Protein AF-A0A5B6WXY8-F1 (afdb_monomer)

Organism: NCBI:txid47621

Structure (mmCIF, N/CA/C/O backbone):
data_AF-A0A5B6WXY8-F1
#
_entry.id   AF-A0A5B6WXY8-F1
#
loop_
_atom_site.group_PDB
_atom_site.id
_atom_site.type_symbol
_atom_site.label_atom_id
_atom_site.label_alt_id
_atom_site.label_comp_id
_atom_site.label_asym_id
_atom_site.label_entity_id
_atom_site.label_seq_id
_atom_site.pdbx_PDB_ins_code
_atom_site.Cartn_x
_atom_site.Cartn_y
_atom_site.Cartn_z
_atom_site.occupancy
_atom_site.B_iso_or_equiv
_atom_site.auth_seq_id
_atom_site.auth_comp_id
_atom_site.auth_asym_id
_atom_site.auth_atom_id
_atom_site.pdbx_PDB_model_num
ATOM 1 N N . MET A 1 1 ? -25.569 -7.889 14.719 1.00 55.12 1 MET A N 1
ATOM 2 C CA . MET A 1 1 ? -25.103 -8.887 15.714 1.00 55.12 1 MET A CA 1
ATOM 3 C C . MET A 1 1 ? -26.130 -8.978 16.836 1.00 55.12 1 MET A C 1
ATOM 5 O O . MET A 1 1 ? -26.751 -7.948 17.096 1.00 55.12 1 MET A O 1
ATOM 9 N N . PRO A 1 2 ? -26.353 -10.156 17.455 1.00 56.44 2 PRO A N 1
ATOM 10 C CA . PRO A 1 2 ? -27.283 -10.280 18.579 1.00 56.44 2 PRO A CA 1
ATOM 11 C C . PRO A 1 2 ? -26.869 -9.318 19.701 1.00 56.44 2 PRO A C 1
ATOM 13 O O . PRO A 1 2 ? -25.704 -9.280 20.091 1.00 56.44 2 PRO A O 1
ATOM 16 N N . GLY A 1 3 ? -27.797 -8.479 20.158 1.00 58.03 3 GLY A N 1
ATOM 17 C CA . GLY A 1 3 ? -27.517 -7.447 21.151 1.00 58.03 3 GLY A CA 1
ATOM 18 C C . GLY A 1 3 ? -27.280 -8.035 22.541 1.00 58.03 3 GLY A C 1
ATOM 19 O O . GLY A 1 3 ? -28.030 -8.898 22.994 1.00 58.03 3 GLY A O 1
ATOM 20 N N . GLY A 1 4 ? -26.248 -7.541 23.229 1.00 62.78 4 GLY A N 1
ATOM 21 C CA . GLY A 1 4 ? -25.929 -7.917 24.614 1.00 62.78 4 GLY A CA 1
ATOM 22 C C . GLY A 1 4 ? -24.466 -8.277 24.869 1.00 62.78 4 GLY A C 1
ATOM 23 O O . GLY A 1 4 ? -24.029 -8.215 26.015 1.00 62.78 4 GLY A O 1
ATOM 24 N N . GLU A 1 5 ? -23.694 -8.591 23.830 1.00 67.56 5 GLU A N 1
ATOM 25 C CA . GLU A 1 5 ? -22.247 -8.776 23.957 1.00 67.56 5 GLU A CA 1
ATOM 26 C C . GLU A 1 5 ? -21.534 -7.431 23.758 1.00 67.56 5 GLU A C 1
ATOM 28 O O . GLU A 1 5 ? -21.742 -6.744 22.752 1.00 67.56 5 GLU A O 1
ATOM 33 N N . VAL A 1 6 ? -20.727 -7.027 24.745 1.00 67.81 6 VAL A N 1
ATOM 34 C CA . VAL A 1 6 ? -19.868 -5.840 24.646 1.00 67.81 6 VAL A CA 1
ATOM 35 C C . VAL A 1 6 ? -18.699 -6.208 23.745 1.00 67.81 6 VAL A C 1
ATOM 37 O O . VAL A 1 6 ? -17.692 -6.746 24.197 1.00 67.81 6 VAL A O 1
ATOM 40 N N . ILE A 1 7 ? -18.866 -5.960 22.452 1.00 74.12 7 ILE A N 1
ATOM 41 C CA . ILE A 1 7 ? -17.791 -6.093 21.476 1.00 74.12 7 ILE A CA 1
ATOM 42 C C . ILE A 1 7 ? -17.025 -4.774 21.381 1.00 74.12 7 ILE A C 1
ATOM 44 O O . ILE A 1 7 ? -17.627 -3.700 21.359 1.00 74.12 7 ILE A O 1
ATOM 48 N N . ASP A 1 8 ? -15.699 -4.868 21.331 1.00 83.00 8 ASP A N 1
ATOM 49 C CA . ASP A 1 8 ? -14.817 -3.741 21.033 1.00 83.00 8 ASP A CA 1
ATOM 50 C C . ASP A 1 8 ? -14.678 -3.632 19.505 1.00 83.00 8 ASP A C 1
ATOM 52 O O . ASP A 1 8 ? -14.050 -4.501 18.886 1.00 83.00 8 ASP A O 1
ATOM 56 N N . PRO A 1 9 ? -15.341 -2.661 18.850 1.00 82.69 9 PRO A N 1
ATOM 57 C CA . PRO A 1 9 ? -15.289 -2.555 17.405 1.00 82.69 9 PRO A CA 1
ATOM 58 C C . PRO A 1 9 ? -13.907 -2.058 16.944 1.00 82.69 9 PRO A C 1
ATOM 60 O O . PRO A 1 9 ? -13.227 -1.320 17.659 1.00 82.69 9 PRO A O 1
ATOM 63 N N . PRO A 1 10 ? -13.489 -2.385 15.708 1.00 83.25 10 PRO A N 1
ATOM 64 C CA . PRO A 1 10 ? -12.325 -1.756 15.092 1.00 83.25 10 PRO A CA 1
ATOM 65 C C . PRO A 1 10 ? -12.441 -0.227 15.129 1.00 83.25 10 PRO A C 1
ATOM 67 O O . PRO A 1 10 ? -13.535 0.302 14.961 1.00 83.25 10 PRO A O 1
ATOM 70 N N . HIS A 1 11 ? -11.320 0.496 15.227 1.00 81.25 11 HIS A N 1
ATOM 71 C CA . HIS A 1 11 ? -11.300 1.970 15.311 1.00 81.25 11 HIS A CA 1
ATOM 72 C C . HIS A 1 11 ? -12.076 2.710 14.207 1.00 81.25 11 HIS A C 1
ATOM 74 O O . HIS A 1 11 ? -12.457 3.867 14.385 1.00 81.25 11 HIS A O 1
ATOM 80 N N . SER A 1 12 ? -12.279 2.067 13.058 1.00 83.25 12 SER A N 1
ATOM 81 C CA . SER A 1 12 ? -13.044 2.598 11.929 1.00 83.25 12 SER A CA 1
ATOM 82 C C . SER A 1 12 ? -14.557 2.623 12.169 1.00 83.25 12 SER A C 1
ATOM 84 O O . SER A 1 12 ? -15.261 3.281 11.412 1.00 83.25 12 SER A O 1
ATOM 86 N N . LEU A 1 13 ? -15.050 1.913 13.187 1.00 87.62 13 LEU A N 1
ATOM 87 C CA . LEU A 1 13 ? -16.461 1.731 13.507 1.00 87.62 13 LEU A CA 1
ATOM 88 C C . LEU A 1 13 ? -16.775 2.300 14.897 1.00 87.62 13 LEU A C 1
ATOM 90 O O . LEU A 1 13 ? -16.047 2.076 15.862 1.00 87.62 13 LEU A O 1
ATOM 94 N N . LYS A 1 14 ? -17.891 3.016 15.008 1.00 86.19 14 LYS A N 1
ATOM 95 C CA . LYS A 1 14 ? -18.426 3.546 16.264 1.00 86.19 14 LYS A CA 1
ATOM 96 C C . LYS A 1 14 ? -19.802 2.957 16.514 1.00 86.19 14 LYS A C 1
ATOM 98 O O . LYS A 1 14 ? -20.575 2.784 15.576 1.00 86.19 14 LYS A O 1
ATOM 103 N N . ALA A 1 15 ? -20.096 2.649 17.774 1.00 86.25 15 ALA A N 1
ATOM 104 C CA . ALA A 1 15 ? -21.443 2.252 18.162 1.00 86.25 15 ALA A CA 1
ATOM 105 C C . ALA A 1 15 ? -22.416 3.390 17.830 1.00 86.25 15 ALA A C 1
ATOM 107 O O . ALA A 1 15 ? -22.123 4.554 18.109 1.00 86.25 15 ALA A O 1
ATOM 108 N N . THR A 1 16 ? -23.545 3.041 17.226 1.00 81.06 16 THR A N 1
ATOM 109 C CA . THR A 1 16 ? -24.631 3.971 16.927 1.00 81.06 16 THR A CA 1
ATOM 110 C C . THR A 1 16 ? -25.938 3.395 17.451 1.00 81.06 16 THR A C 1
ATOM 112 O O . THR A 1 16 ? -26.126 2.178 17.476 1.00 81.06 16 THR A O 1
ATOM 115 N N . GLU A 1 17 ? -26.825 4.268 17.915 1.00 70.31 17 GLU A N 1
ATOM 116 C CA . GLU A 1 17 ? -28.171 3.895 18.365 1.00 70.31 17 GLU A CA 1
ATOM 117 C C . GLU A 1 17 ? -29.159 3.852 17.185 1.00 70.31 17 GLU A C 1
ATOM 119 O O . GLU A 1 17 ? -30.220 3.236 17.280 1.00 70.31 17 GLU A O 1
ATOM 124 N N . GLU A 1 18 ? -28.791 4.454 16.049 1.00 64.88 18 GLU A N 1
ATOM 125 C CA . GLU A 1 18 ? -29.638 4.596 14.869 1.00 64.88 18 GLU A CA 1
ATOM 126 C C . GLU A 1 18 ? -29.236 3.579 13.793 1.00 64.88 18 GLU A C 1
ATOM 128 O O . GLU A 1 18 ? -28.205 3.693 13.133 1.00 64.88 18 GLU A O 1
ATOM 133 N N . CYS A 1 19 ? -30.071 2.559 13.606 1.00 61.72 19 CYS A N 1
ATOM 134 C CA . CYS A 1 19 ? -29.996 1.659 12.461 1.00 61.72 19 CYS A CA 1
ATOM 135 C C . CYS A 1 19 ? -31.011 2.119 11.404 1.00 61.72 19 CYS A C 1
ATOM 137 O O . CYS A 1 19 ? -32.190 1.768 11.478 1.00 61.72 19 CYS A O 1
ATOM 139 N N . HIS A 1 20 ? -30.571 2.876 10.398 1.00 59.22 20 HIS A N 1
ATOM 140 C CA . HIS A 1 20 ? -31.362 3.068 9.181 1.00 59.22 20 HIS A CA 1
ATOM 141 C C . HIS A 1 20 ? -31.215 1.819 8.306 1.00 59.22 20 HIS A C 1
ATOM 143 O O . HIS A 1 20 ? -30.248 1.663 7.566 1.00 59.22 20 HIS A O 1
ATOM 149 N N . PHE A 1 21 ? -32.157 0.885 8.431 1.00 57.59 21 PHE A N 1
ATOM 150 C CA . PHE A 1 21 ? -32.268 -0.216 7.481 1.00 57.59 21 PHE A CA 1
ATOM 151 C C . PHE A 1 21 ? -32.795 0.343 6.159 1.00 57.59 21 PHE A C 1
ATOM 153 O O . PHE A 1 21 ? -33.983 0.650 6.042 1.00 57.59 21 PHE A O 1
ATOM 160 N N . ASP A 1 22 ? -31.927 0.463 5.156 1.00 52.03 22 ASP A N 1
ATOM 161 C CA . ASP A 1 22 ? -32.398 0.609 3.785 1.00 52.03 22 ASP A CA 1
ATOM 162 C C . ASP A 1 22 ? -33.181 -0.660 3.431 1.00 52.03 22 ASP A C 1
ATOM 164 O O . ASP A 1 22 ? -32.652 -1.774 3.456 1.00 52.03 22 ASP A O 1
ATOM 168 N N . GLN A 1 23 ? -34.464 -0.484 3.118 1.00 51.66 23 GLN A N 1
ATOM 169 C CA . GLN A 1 23 ? -35.478 -1.521 2.864 1.00 51.66 23 GLN A CA 1
ATOM 170 C C . GLN A 1 23 ? -35.179 -2.431 1.649 1.00 51.66 23 GLN A C 1
ATOM 172 O O . GLN A 1 23 ? -36.074 -3.078 1.125 1.00 51.66 23 GLN A O 1
ATOM 177 N N . THR A 1 24 ? -33.937 -2.478 1.157 1.00 47.66 24 THR A N 1
ATOM 178 C CA . THR A 1 24 ? -33.524 -3.271 -0.016 1.00 47.66 24 THR A CA 1
ATOM 179 C C . THR A 1 24 ? -32.895 -4.618 0.363 1.00 47.66 24 THR A C 1
ATOM 181 O O . THR A 1 24 ? -32.725 -5.483 -0.494 1.00 47.66 24 THR A O 1
ATOM 184 N N . LEU A 1 25 ? -32.567 -4.837 1.639 1.00 51.72 25 LEU A N 1
ATOM 185 C CA . LEU A 1 25 ? -32.115 -6.137 2.135 1.00 51.72 25 LEU A CA 1
ATOM 186 C C . LEU A 1 25 ? -33.272 -6.815 2.873 1.00 51.72 25 LEU A C 1
ATOM 188 O O . LEU A 1 25 ? -33.420 -6.670 4.083 1.00 51.72 25 LEU A O 1
ATOM 192 N N . GLU A 1 26 ? -34.108 -7.530 2.123 1.00 48.81 26 GLU A N 1
ATOM 193 C CA . GLU A 1 26 ? -35.135 -8.435 2.653 1.00 48.81 26 GLU A CA 1
ATOM 194 C C . GLU A 1 26 ? -34.438 -9.546 3.465 1.00 48.81 26 GLU A C 1
ATOM 196 O O . GLU A 1 26 ? -33.983 -10.553 2.919 1.00 48.81 26 GLU A O 1
ATOM 201 N N . ILE A 1 27 ? -34.277 -9.337 4.773 1.00 58.41 27 ILE A N 1
ATOM 202 C CA . ILE A 1 27 ? -33.815 -10.376 5.695 1.00 58.41 27 ILE A CA 1
ATOM 203 C C . ILE A 1 27 ? -35.053 -11.160 6.135 1.00 58.41 27 ILE A C 1
ATOM 205 O O . ILE A 1 27 ? -35.878 -10.655 6.894 1.00 58.41 27 ILE A O 1
ATOM 209 N N . ASP A 1 28 ? -35.186 -12.391 5.642 1.00 49.88 28 ASP A N 1
ATOM 210 C CA . ASP A 1 28 ? -36.233 -13.325 6.060 1.00 49.88 28 ASP A CA 1
ATOM 211 C C . ASP A 1 28 ? -35.970 -13.795 7.501 1.00 49.88 28 ASP A C 1
ATOM 213 O O . ASP A 1 28 ? -35.042 -14.560 7.774 1.00 49.88 28 ASP A O 1
ATOM 217 N N . GLY A 1 29 ? -36.758 -13.271 8.440 1.00 54.69 29 GLY A N 1
ATOM 218 C CA . GLY A 1 29 ? -36.679 -13.585 9.866 1.00 54.69 29 GLY A CA 1
ATOM 219 C C . GLY A 1 29 ? -36.880 -12.346 10.735 1.00 54.69 29 GLY A C 1
ATOM 220 O O . GLY A 1 29 ? -36.191 -11.343 10.567 1.00 54.69 29 GLY A O 1
ATOM 221 N N . GLY A 1 30 ? -37.837 -12.411 11.669 1.00 52.94 30 GLY A N 1
ATOM 222 C CA . GLY A 1 30 ? -38.201 -11.295 12.549 1.00 52.94 30 GLY A CA 1
ATOM 223 C C . GLY A 1 30 ? -36.985 -10.635 13.208 1.00 52.94 30 GLY A C 1
ATOM 224 O O . GLY A 1 30 ? -36.118 -11.320 13.754 1.00 52.94 30 GLY A O 1
ATOM 225 N N . ILE A 1 31 ? -36.930 -9.302 13.132 1.00 57.28 31 ILE A N 1
ATOM 226 C CA . ILE A 1 31 ? -35.830 -8.496 13.668 1.00 57.28 31 ILE A CA 1
ATOM 227 C C . ILE A 1 31 ? -35.706 -8.780 15.176 1.00 57.28 31 ILE A C 1
ATOM 229 O O . ILE A 1 31 ? -36.686 -8.601 15.899 1.00 57.28 31 ILE A O 1
ATOM 233 N N . PRO A 1 32 ? -34.543 -9.234 15.673 1.00 59.41 32 PRO A N 1
ATOM 234 C CA . PRO A 1 32 ? -34.358 -9.489 17.097 1.00 59.41 32 PRO A CA 1
A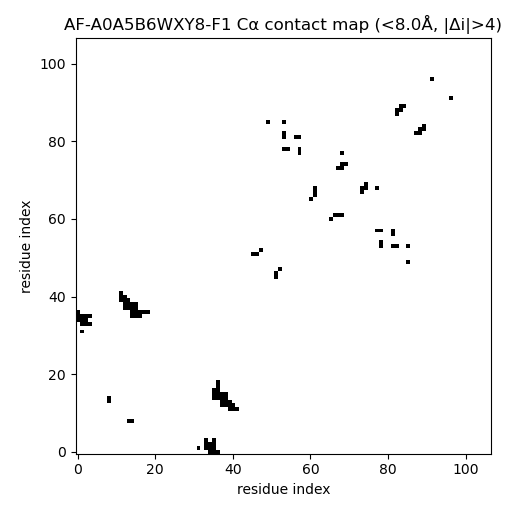TOM 235 C C . PRO A 1 32 ? -34.464 -8.186 17.904 1.00 59.41 32 PRO A C 1
ATOM 237 O O . PRO A 1 32 ? -33.900 -7.168 17.508 1.00 59.41 32 PRO A O 1
ATOM 240 N N . ASP A 1 33 ? -35.121 -8.242 19.070 1.00 59.25 33 ASP A N 1
ATOM 241 C CA . ASP A 1 33 ? -35.461 -7.091 19.936 1.00 59.25 33 ASP A CA 1
ATOM 242 C C . ASP A 1 33 ? -34.264 -6.221 20.377 1.00 59.25 33 ASP A C 1
ATOM 244 O O . ASP A 1 33 ? -34.444 -5.119 20.896 1.00 59.25 33 ASP A O 1
ATOM 248 N N . LYS A 1 34 ? -33.028 -6.710 20.204 1.00 62.47 34 LYS A N 1
ATOM 249 C CA . LYS A 1 34 ? -31.788 -5.965 20.451 1.00 62.47 34 LYS A CA 1
ATOM 250 C C . LYS A 1 34 ? -30.759 -6.288 19.372 1.00 62.47 34 LYS A C 1
ATOM 252 O O . LYS A 1 34 ? -30.272 -7.416 19.289 1.00 62.47 34 LYS A O 1
ATOM 257 N N . VAL A 1 35 ? -30.386 -5.283 18.589 1.00 69.88 35 VAL A N 1
ATOM 258 C CA . VAL A 1 35 ? -29.284 -5.326 17.620 1.00 69.88 35 VAL A CA 1
ATOM 259 C C . VAL A 1 35 ? -28.259 -4.271 18.002 1.00 69.88 35 VAL A C 1
ATOM 261 O O . VAL A 1 35 ? -28.611 -3.118 18.222 1.00 69.88 35 VAL A O 1
ATOM 264 N N . ASN A 1 36 ? -26.988 -4.664 18.064 1.00 75.62 36 ASN A N 1
ATOM 265 C CA . ASN A 1 36 ? -25.903 -3.693 18.158 1.00 75.62 36 ASN A CA 1
ATOM 266 C C . ASN A 1 36 ? -25.640 -3.127 16.755 1.00 75.62 36 ASN A C 1
ATOM 268 O O . ASN A 1 36 ? -25.327 -3.897 15.837 1.00 75.62 36 ASN A O 1
ATOM 272 N N . CYS A 1 37 ? -25.764 -1.809 16.609 1.00 78.88 37 CYS A N 1
ATOM 273 C CA . CYS A 1 37 ? -25.523 -1.081 15.368 1.00 78.88 37 CYS A CA 1
ATOM 274 C C . CYS A 1 37 ? -24.179 -0.352 15.444 1.00 78.88 37 CYS A C 1
ATOM 276 O O . CYS A 1 37 ? -23.806 0.204 16.480 1.00 78.88 37 CYS A O 1
ATOM 278 N N . TYR A 1 38 ? -23.440 -0.372 14.336 1.00 83.81 38 TYR A N 1
ATOM 279 C CA . TYR A 1 38 ? -22.166 0.323 14.209 1.00 83.81 38 TYR A CA 1
ATOM 280 C C . TYR A 1 38 ? -22.148 1.080 12.895 1.00 83.81 38 TYR A C 1
ATOM 282 O O . TYR A 1 38 ? -22.520 0.534 11.858 1.00 83.81 38 TYR A O 1
ATOM 290 N N . GLU A 1 39 ? -21.673 2.312 12.946 1.00 85.31 39 GLU A N 1
ATOM 291 C CA . GLU A 1 39 ? -21.468 3.149 11.778 1.00 85.31 39 GLU A CA 1
ATOM 292 C C . GLU A 1 39 ? -19.985 3.478 11.653 1.00 85.31 39 GLU A C 1
ATOM 294 O O . GLU A 1 39 ? -19.270 3.657 12.643 1.00 85.31 39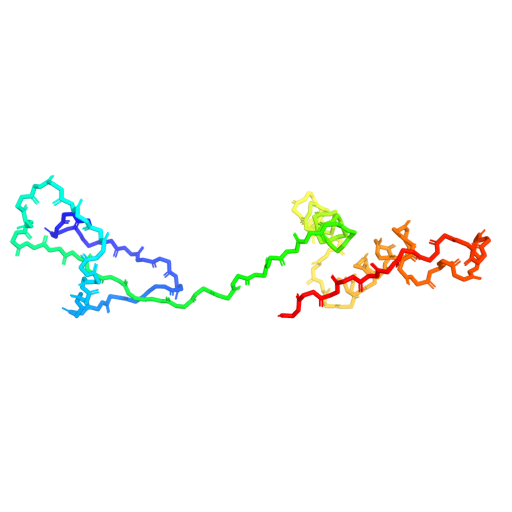 GLU A O 1
ATOM 299 N N . GLY A 1 40 ? -19.502 3.564 10.422 1.00 84.56 40 GLY A N 1
ATOM 300 C CA . GLY A 1 40 ? -18.154 4.019 10.159 1.00 84.56 40 GLY A CA 1
ATOM 301 C C . GLY A 1 40 ? -17.905 4.230 8.682 1.00 84.56 40 GLY A C 1
ATOM 302 O O . GLY A 1 40 ? -18.611 3.705 7.823 1.00 84.56 40 GLY A O 1
ATOM 303 N N . VAL A 1 41 ? -16.875 5.017 8.395 1.00 82.31 41 VAL A N 1
ATOM 304 C CA . VAL A 1 41 ? -16.457 5.317 7.029 1.00 82.31 41 VAL A CA 1
ATOM 305 C C . VAL A 1 41 ? -15.200 4.523 6.730 1.00 82.31 41 VAL A C 1
ATOM 307 O O . VAL A 1 41 ? -14.200 4.614 7.447 1.00 82.31 41 VAL A O 1
ATOM 310 N N . PHE A 1 42 ? -15.242 3.772 5.637 1.00 80.44 42 PHE A N 1
ATOM 311 C CA . PHE A 1 42 ? -14.082 3.074 5.112 1.00 80.44 42 PHE A CA 1
ATOM 312 C C . PHE A 1 42 ? -13.529 3.855 3.929 1.00 80.44 42 PHE A C 1
ATOM 314 O O . PHE A 1 42 ? -14.168 3.966 2.885 1.00 80.44 42 PHE A O 1
ATOM 321 N N . TYR A 1 43 ? -12.315 4.372 4.081 1.00 78.06 43 TYR A N 1
ATOM 322 C CA . TYR A 1 43 ? -11.565 4.949 2.972 1.00 78.06 43 TYR A CA 1
ATOM 323 C C . TYR A 1 43 ? -10.833 3.824 2.243 1.00 78.06 43 TYR A C 1
ATOM 325 O O . TYR A 1 43 ? -9.638 3.605 2.437 1.00 78.06 43 TYR A O 1
ATOM 333 N N . ASN A 1 44 ? -11.592 3.062 1.457 1.00 75.38 44 ASN A N 1
ATOM 334 C CA . ASN A 1 44 ? -11.045 1.996 0.633 1.00 75.38 44 ASN A CA 1
ATOM 335 C C . ASN A 1 44 ? -10.482 2.586 -0.659 1.00 75.38 44 ASN A C 1
ATOM 337 O O . ASN A 1 44 ? -11.136 3.384 -1.326 1.00 75.38 44 ASN A O 1
ATOM 341 N N . TYR A 1 45 ? -9.278 2.159 -1.019 1.00 75.88 45 TYR A N 1
ATOM 342 C CA . TYR A 1 45 ? -8.670 2.453 -2.308 1.00 75.88 45 TYR A CA 1
ATOM 343 C C . TYR A 1 45 ? -8.747 1.190 -3.164 1.00 75.88 45 TYR A C 1
ATOM 345 O O . TYR A 1 45 ? -8.231 0.143 -2.768 1.00 75.88 45 TYR A O 1
ATOM 353 N N . PHE A 1 46 ? -9.435 1.271 -4.302 1.00 80.88 46 PHE A N 1
ATOM 354 C CA . PHE A 1 46 ? -9.567 0.159 -5.235 1.00 80.88 46 PHE A CA 1
ATOM 355 C C . PHE A 1 46 ? -8.781 0.463 -6.507 1.00 80.88 46 PHE A C 1
ATOM 357 O O . PHE A 1 46 ? -9.093 1.413 -7.220 1.00 80.88 46 PHE A O 1
ATOM 364 N N . SER A 1 47 ? -7.791 -0.379 -6.798 1.00 81.56 47 SER A N 1
ATOM 365 C CA . SER A 1 47 ? -6.977 -0.288 -8.009 1.00 81.56 47 SER A CA 1
ATOM 366 C C . SER A 1 47 ? -7.163 -1.509 -8.885 1.00 81.56 47 SER A C 1
ATOM 368 O O . SER A 1 47 ? -7.330 -2.628 -8.399 1.00 81.56 47 SER A O 1
ATOM 370 N N . ILE A 1 48 ? -7.008 -1.307 -10.191 1.00 83.44 48 ILE A N 1
ATOM 371 C CA . ILE A 1 48 ? -6.912 -2.373 -11.190 1.00 83.44 48 ILE A CA 1
ATOM 372 C C . ILE A 1 48 ? -5.684 -2.160 -12.080 1.00 83.44 48 ILE A C 1
ATOM 374 O O . ILE A 1 48 ? -5.098 -1.078 -12.122 1.00 83.44 48 ILE A O 1
ATOM 378 N N . GLY A 1 49 ? -5.281 -3.203 -12.805 1.00 86.56 49 GLY A N 1
ATOM 379 C CA . GLY A 1 49 ? -4.193 -3.114 -13.780 1.00 86.56 49 GLY A CA 1
ATOM 380 C C . GLY A 1 49 ? -2.824 -2.840 -13.149 1.00 86.56 49 GLY A C 1
ATOM 381 O O . GLY A 1 49 ? -2.478 -3.413 -12.115 1.00 86.56 49 GLY A O 1
ATOM 382 N N . MET A 1 50 ? -2.021 -1.992 -13.799 1.00 84.94 50 MET A N 1
ATOM 383 C CA . MET A 1 50 ? -0.634 -1.734 -13.387 1.00 84.94 50 MET A CA 1
ATOM 384 C C . MET A 1 50 ? -0.527 -1.108 -11.993 1.00 84.94 50 MET A C 1
ATOM 386 O O . MET A 1 50 ? 0.352 -1.505 -11.230 1.00 84.94 50 MET A O 1
ATOM 390 N N . ASP A 1 51 ? -1.430 -0.187 -11.638 1.00 85.31 51 ASP A N 1
ATOM 391 C CA . ASP A 1 51 ? -1.439 0.450 -10.313 1.00 85.31 51 ASP A CA 1
ATOM 392 C C . ASP A 1 51 ? -1.657 -0.588 -9.200 1.00 85.31 51 ASP A C 1
ATOM 394 O O . ASP A 1 51 ? -0.916 -0.620 -8.217 1.00 85.31 51 ASP A O 1
ATOM 398 N N . ALA A 1 52 ? -2.582 -1.534 -9.412 1.00 89.25 52 ALA A N 1
ATOM 399 C CA . ALA A 1 52 ? -2.825 -2.630 -8.472 1.00 89.25 52 ALA A CA 1
ATOM 400 C C . ALA A 1 52 ? -1.589 -3.519 -8.273 1.00 89.25 52 ALA A C 1
ATOM 402 O O . ALA A 1 52 ? -1.291 -3.922 -7.150 1.00 89.25 52 ALA A O 1
ATOM 403 N N . GLN A 1 53 ? -0.847 -3.810 -9.347 1.00 89.94 53 GLN A N 1
ATOM 404 C CA . GLN A 1 53 ? 0.369 -4.626 -9.277 1.00 89.94 53 GLN A CA 1
ATOM 405 C C . GLN A 1 53 ? 1.494 -3.920 -8.505 1.00 89.94 53 GLN A C 1
ATOM 407 O O . GLN A 1 53 ? 2.151 -4.549 -7.674 1.00 89.94 53 GLN A O 1
ATOM 412 N N . VAL A 1 54 ? 1.689 -2.615 -8.736 1.00 90.62 54 VAL A N 1
ATOM 413 C CA . VAL A 1 54 ? 2.668 -1.788 -8.006 1.00 90.62 54 VAL A CA 1
ATOM 414 C C . VAL A 1 54 ? 2.321 -1.732 -6.519 1.00 90.62 54 VAL A C 1
ATOM 416 O O . VAL A 1 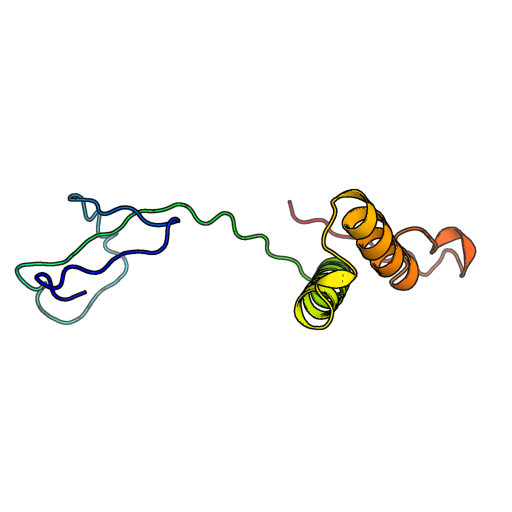54 ? 3.172 -2.030 -5.677 1.00 90.62 54 VAL A O 1
ATOM 419 N N . ALA A 1 55 ? 1.069 -1.398 -6.193 1.00 90.62 55 ALA A N 1
ATOM 420 C CA . ALA A 1 55 ? 0.599 -1.323 -4.815 1.00 90.62 55 ALA A CA 1
ATOM 421 C C . ALA A 1 55 ? 0.742 -2.677 -4.104 1.00 90.62 55 ALA A C 1
ATOM 423 O O . ALA A 1 55 ? 1.291 -2.739 -3.001 1.00 90.62 55 ALA A O 1
ATOM 424 N N . TYR A 1 56 ? 0.329 -3.770 -4.753 1.00 91.69 56 TYR A N 1
ATOM 425 C CA . TYR A 1 56 ? 0.477 -5.121 -4.216 1.00 91.69 56 TYR A CA 1
ATOM 426 C C . TYR A 1 56 ? 1.942 -5.461 -3.917 1.00 91.69 56 TYR A C 1
ATOM 428 O O . TYR A 1 56 ? 2.253 -5.863 -2.797 1.00 91.69 56 TYR A O 1
ATOM 436 N N . GLY A 1 57 ? 2.854 -5.253 -4.873 1.00 92.75 57 GLY A N 1
ATOM 437 C CA . GLY A 1 57 ? 4.278 -5.549 -4.693 1.00 92.75 57 GLY A CA 1
ATOM 438 C C . GLY A 1 57 ? 4.909 -4.753 -3.548 1.00 92.75 57 GLY A C 1
ATOM 439 O O . GLY A 1 57 ? 5.607 -5.315 -2.700 1.00 92.75 57 GLY A O 1
ATOM 440 N N . PHE A 1 58 ? 4.599 -3.458 -3.461 1.00 93.81 58 PHE A N 1
ATOM 441 C CA . PHE A 1 58 ? 5.058 -2.610 -2.365 1.00 93.81 58 PHE A CA 1
ATOM 442 C C . PHE A 1 58 ? 4.543 -3.088 -0.998 1.00 93.81 58 PHE A C 1
ATOM 444 O O . PHE A 1 58 ? 5.323 -3.228 -0.050 1.00 93.81 58 PHE A O 1
ATOM 451 N N . HIS A 1 59 ? 3.241 -3.365 -0.882 1.00 92.69 59 HIS A N 1
ATOM 452 C CA . HIS A 1 59 ? 2.643 -3.822 0.373 1.00 92.69 59 HIS A CA 1
ATOM 453 C C . HIS A 1 59 ? 3.132 -5.214 0.781 1.00 92.69 59 HIS A C 1
ATOM 455 O O . HIS A 1 59 ? 3.393 -5.440 1.963 1.00 92.69 59 HIS A O 1
ATOM 461 N N . HIS A 1 60 ? 3.322 -6.117 -0.180 1.00 94.69 60 HIS A N 1
ATOM 462 C CA . HIS A 1 60 ? 3.894 -7.436 0.056 1.00 94.69 60 HIS A CA 1
ATOM 463 C C . HIS A 1 60 ? 5.317 -7.331 0.623 1.00 94.69 60 HIS A C 1
ATOM 465 O O . HIS A 1 60 ? 5.590 -7.888 1.686 1.00 94.69 60 HIS A O 1
ATOM 471 N N . LEU A 1 61 ? 6.187 -6.511 0.015 1.00 94.88 61 LEU A N 1
ATOM 472 C CA . LEU A 1 61 ? 7.538 -6.264 0.530 1.00 94.88 61 LEU A CA 1
ATOM 473 C C . LEU A 1 61 ? 7.521 -5.678 1.946 1.00 94.88 61 LEU A C 1
ATOM 475 O O . LEU A 1 61 ? 8.319 -6.088 2.787 1.00 94.88 61 LEU A O 1
ATOM 479 N N . ARG A 1 62 ? 6.629 -4.721 2.226 1.00 94.19 62 ARG A N 1
ATOM 480 C CA . ARG A 1 62 ? 6.511 -4.124 3.564 1.00 94.19 62 ARG A CA 1
ATOM 481 C C . ARG A 1 62 ? 6.099 -5.159 4.610 1.00 94.19 62 ARG A C 1
ATOM 483 O O . ARG A 1 62 ? 6.577 -5.088 5.737 1.00 94.19 62 ARG A O 1
ATOM 490 N N . ASN A 1 63 ? 5.235 -6.102 4.244 1.00 94.00 63 ASN A N 1
ATOM 491 C CA . ASN A 1 63 ? 4.801 -7.166 5.142 1.00 94.00 63 ASN A CA 1
ATOM 492 C C . ASN A 1 63 ? 5.918 -8.196 5.384 1.00 94.00 63 ASN A C 1
ATOM 494 O O . ASN A 1 63 ? 6.124 -8.600 6.524 1.00 94.00 63 ASN A O 1
ATOM 498 N N . GLU A 1 64 ? 6.671 -8.586 4.351 1.00 96.88 64 GLU A N 1
ATOM 499 C CA . GLU A 1 64 ? 7.782 -9.543 4.489 1.00 96.88 64 GLU A CA 1
ATOM 500 C C . GLU A 1 64 ? 9.027 -8.941 5.157 1.00 96.88 64 GLU A C 1
ATOM 502 O O . GLU A 1 64 ? 9.731 -9.606 5.918 1.00 96.88 64 GLU A O 1
ATOM 507 N N . LYS A 1 65 ? 9.342 -7.680 4.843 1.00 95.12 65 LYS A N 1
ATOM 508 C CA . LYS A 1 65 ? 10.573 -6.985 5.248 1.00 95.12 65 LYS A CA 1
ATOM 509 C C . LYS A 1 65 ? 10.252 -5.580 5.763 1.00 95.12 65 LYS A C 1
ATOM 511 O O . LYS A 1 65 ? 10.691 -4.588 5.173 1.00 95.12 65 LYS A O 1
ATOM 516 N N . PRO A 1 66 ? 9.539 -5.459 6.897 1.00 93.69 66 PRO A N 1
ATOM 517 C CA . PRO A 1 66 ? 9.099 -4.165 7.418 1.00 93.69 66 PRO A CA 1
ATOM 518 C C . PRO A 1 66 ? 10.261 -3.212 7.714 1.00 93.69 66 PRO A C 1
ATOM 520 O O . PRO A 1 66 ? 10.099 -2.002 7.591 1.00 93.69 66 PRO A O 1
ATOM 523 N N . TYR A 1 67 ? 11.453 -3.739 8.025 1.00 94.38 67 TYR A N 1
ATOM 524 C CA . TYR A 1 67 ? 12.670 -2.955 8.264 1.00 94.3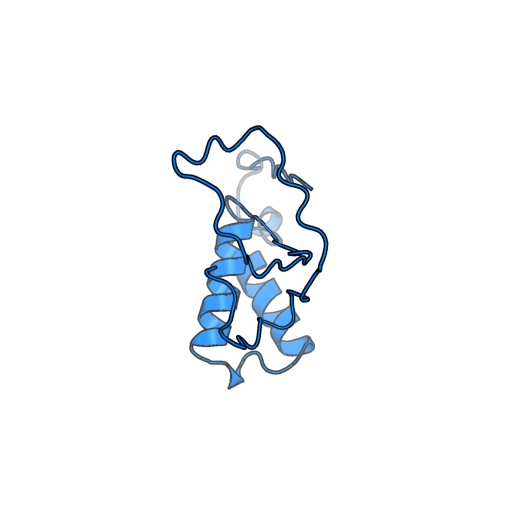8 67 TYR A CA 1
ATOM 525 C C . TYR A 1 67 ? 13.136 -2.135 7.048 1.00 94.38 67 TYR A C 1
ATOM 527 O O . TYR A 1 67 ? 13.825 -1.134 7.224 1.00 94.38 67 TYR A O 1
ATOM 535 N N . LEU A 1 68 ? 12.742 -2.508 5.824 1.00 92.75 68 LEU A N 1
ATOM 536 C CA . LEU A 1 68 ? 13.052 -1.740 4.611 1.00 92.75 68 LEU A CA 1
ATOM 537 C C . LEU A 1 68 ? 12.102 -0.550 4.407 1.00 92.75 68 LEU A C 1
ATOM 539 O O . LEU A 1 68 ? 12.456 0.409 3.725 1.00 92.75 68 LEU A O 1
A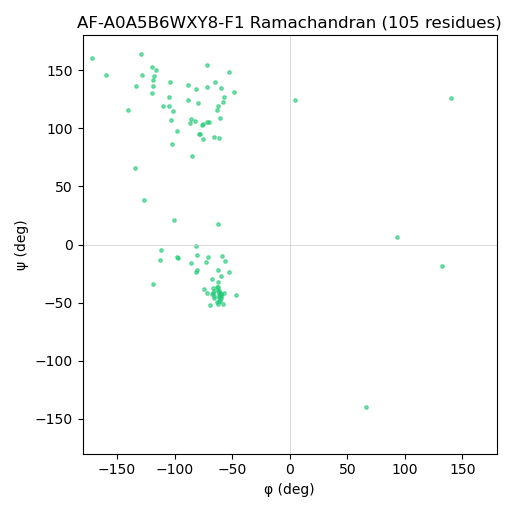TOM 543 N N . ALA A 1 69 ? 10.911 -0.592 5.005 1.00 91.75 69 ALA A N 1
ATOM 544 C CA . ALA A 1 69 ? 9.803 0.324 4.734 1.00 91.75 69 ALA A CA 1
ATOM 545 C C . ALA A 1 69 ? 9.264 0.993 6.019 1.00 91.75 69 ALA A C 1
ATOM 547 O O . ALA A 1 69 ? 8.058 1.184 6.195 1.0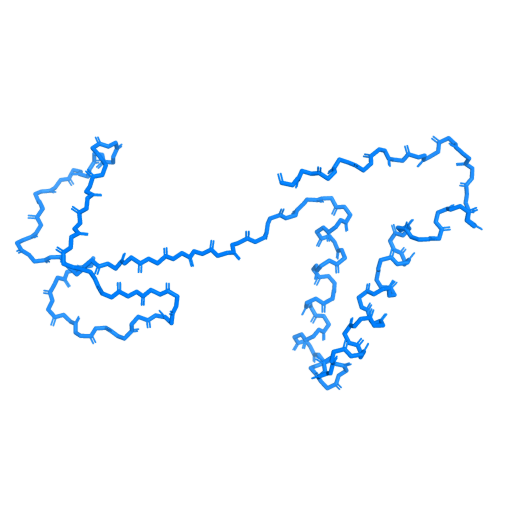0 91.75 69 ALA A O 1
ATOM 548 N N . GLN A 1 70 ? 10.170 1.342 6.942 1.00 91.38 70 GLN A N 1
ATOM 549 C CA . GLN A 1 70 ? 9.818 1.974 8.224 1.00 91.38 70 GLN A CA 1
ATOM 550 C C . GLN A 1 70 ? 9.578 3.484 8.117 1.00 91.38 70 GLN A C 1
ATOM 552 O O . GLN A 1 70 ? 8.896 4.063 8.958 1.00 91.38 70 GLN A O 1
ATOM 557 N N . GLY A 1 71 ? 10.156 4.133 7.103 1.00 91.88 71 GLY A N 1
ATOM 558 C CA . GLY A 1 71 ? 10.191 5.588 6.990 1.00 91.88 71 GLY A CA 1
ATOM 559 C C . GLY A 1 71 ? 9.510 6.115 5.726 1.00 91.88 71 GLY A C 1
ATOM 560 O O . GLY A 1 71 ? 9.519 5.448 4.691 1.00 91.88 71 GLY A O 1
ATOM 561 N N . PRO A 1 72 ? 8.983 7.351 5.754 1.00 91.94 72 PRO A N 1
ATOM 562 C CA . PRO A 1 72 ? 8.296 7.948 4.608 1.00 91.94 72 PRO A CA 1
ATOM 563 C C . PRO A 1 72 ? 9.208 8.116 3.383 1.00 91.94 72 PRO A C 1
ATOM 565 O O . PRO A 1 72 ? 8.741 7.986 2.254 1.00 91.94 72 PRO A O 1
ATOM 568 N N . ILE A 1 73 ? 10.506 8.368 3.590 1.00 94.75 73 ILE A N 1
ATOM 569 C CA . ILE A 1 73 ? 11.489 8.493 2.501 1.00 94.75 73 ILE A CA 1
ATOM 570 C C . ILE A 1 73 ? 11.730 7.133 1.843 1.00 94.75 73 ILE A C 1
ATOM 572 O O . ILE A 1 73 ? 11.570 7.011 0.630 1.00 94.75 73 ILE A O 1
ATOM 576 N N . SER A 1 74 ? 12.045 6.101 2.632 1.00 93.75 74 SER A N 1
ATOM 577 C CA . SER A 1 74 ? 12.235 4.739 2.122 1.00 93.75 74 SER A CA 1
ATOM 578 C C . SER A 1 74 ? 10.992 4.248 1.386 1.00 93.75 74 SER A C 1
ATOM 580 O O . SER A 1 74 ? 11.103 3.711 0.290 1.00 93.75 74 SER A O 1
ATOM 582 N N . ASN A 1 75 ? 9.802 4.526 1.924 1.00 92.25 75 ASN A N 1
ATOM 583 C CA . ASN A 1 75 ? 8.539 4.153 1.295 1.00 92.25 75 ASN A CA 1
ATOM 584 C C . ASN A 1 75 ? 8.370 4.813 -0.071 1.00 92.25 75 ASN A C 1
ATOM 586 O O . ASN A 1 75 ? 8.026 4.132 -1.029 1.00 92.25 75 ASN A O 1
ATOM 590 N N . LYS A 1 76 ? 8.667 6.114 -0.188 1.00 92.50 76 LYS A N 1
ATOM 591 C CA . LYS A 1 76 ? 8.626 6.824 -1.473 1.00 92.50 76 LYS A CA 1
ATOM 592 C C . LYS A 1 76 ? 9.617 6.238 -2.474 1.00 92.50 76 LYS A C 1
ATOM 594 O O . LYS A 1 76 ? 9.240 6.033 -3.622 1.00 92.50 76 LYS A O 1
ATOM 599 N N . ILE A 1 77 ? 10.850 5.957 -2.053 1.00 93.00 77 ILE A N 1
ATOM 600 C CA . ILE A 1 77 ? 11.890 5.402 -2.931 1.00 93.00 77 ILE A CA 1
ATOM 601 C C . ILE A 1 77 ? 11.487 4.015 -3.434 1.00 93.00 77 ILE A C 1
ATOM 603 O O . ILE A 1 77 ? 11.517 3.771 -4.636 1.00 93.00 77 ILE A O 1
ATOM 607 N N . ILE A 1 78 ? 11.075 3.127 -2.531 1.00 92.31 78 ILE A N 1
ATOM 608 C CA . ILE A 1 78 ? 10.682 1.756 -2.866 1.00 92.31 78 ILE A CA 1
ATOM 609 C C . ILE A 1 78 ? 9.415 1.760 -3.727 1.00 92.31 78 ILE A C 1
ATOM 611 O O . ILE A 1 78 ? 9.364 1.081 -4.742 1.00 92.31 78 ILE A O 1
ATOM 615 N N . TYR A 1 79 ? 8.395 2.541 -3.372 1.00 90.56 79 TYR A N 1
ATOM 616 C CA . TYR A 1 79 ? 7.183 2.632 -4.187 1.00 90.56 79 TYR A CA 1
ATOM 617 C C . TYR A 1 79 ? 7.504 3.137 -5.601 1.00 90.56 79 TYR A C 1
ATOM 619 O O . TYR A 1 79 ? 7.085 2.539 -6.588 1.00 90.56 79 TYR A O 1
ATOM 627 N N . SER A 1 80 ? 8.341 4.179 -5.699 1.00 88.12 80 SER A N 1
ATOM 628 C CA . SER A 1 80 ? 8.789 4.725 -6.986 1.00 88.12 80 SER A CA 1
ATOM 629 C C . SER A 1 80 ? 9.585 3.704 -7.797 1.00 88.12 80 SER A C 1
ATOM 631 O O . SER A 1 80 ? 9.439 3.661 -9.015 1.00 88.12 80 SER A O 1
ATOM 633 N N . SER A 1 81 ? 10.403 2.856 -7.159 1.00 89.12 81 SER A N 1
ATOM 634 C CA . SER A 1 81 ? 11.132 1.810 -7.879 1.00 89.12 81 SER A CA 1
ATOM 635 C C . SER A 1 81 ? 10.189 0.756 -8.465 1.00 89.12 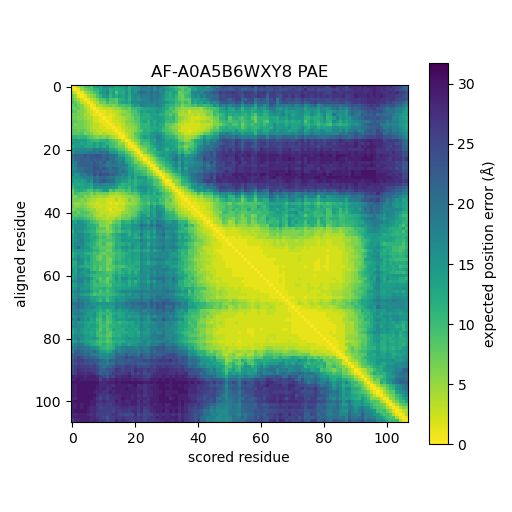81 SER A C 1
ATOM 637 O O . SER A 1 81 ? 10.354 0.426 -9.637 1.00 89.12 81 SER A O 1
ATOM 639 N N . TYR A 1 82 ? 9.159 0.314 -7.729 1.00 88.88 82 TYR A N 1
ATOM 640 C CA . TYR A 1 82 ? 8.111 -0.567 -8.269 1.00 88.88 82 TYR A CA 1
ATOM 641 C C . TYR A 1 82 ? 7.360 0.078 -9.446 1.00 88.88 82 TYR A C 1
ATOM 643 O O . TYR A 1 82 ? 7.130 -0.573 -10.467 1.00 88.88 82 TYR A O 1
ATOM 651 N N . SER A 1 83 ? 7.021 1.368 -9.350 1.00 83.12 83 SER A N 1
ATOM 652 C CA . SER A 1 83 ? 6.405 2.113 -10.458 1.00 83.12 83 SER A CA 1
ATOM 653 C C . SER A 1 83 ? 7.316 2.183 -11.690 1.00 83.12 83 SER A C 1
ATOM 655 O O . SER A 1 83 ? 6.849 2.025 -12.818 1.00 83.12 83 SER A O 1
ATOM 657 N N . CYS A 1 84 ? 8.622 2.389 -11.499 1.00 81.19 84 CYS A N 1
ATOM 658 C CA . CYS A 1 84 ? 9.603 2.418 -12.583 1.00 81.19 84 CYS A CA 1
ATOM 659 C C . CYS A 1 84 ? 9.751 1.057 -13.274 1.00 81.19 84 CYS A C 1
ATOM 661 O O . CYS A 1 84 ? 9.761 1.011 -14.503 1.00 81.19 84 CYS A O 1
ATOM 663 N N . THR A 1 85 ? 9.832 -0.044 -12.518 1.00 78.88 85 THR A N 1
ATOM 664 C CA . THR A 1 85 ? 9.971 -1.398 -13.085 1.00 78.88 85 THR A CA 1
ATOM 665 C C . THR A 1 85 ? 8.731 -1.846 -13.849 1.00 78.88 85 THR A C 1
ATOM 667 O O . THR A 1 85 ? 8.850 -2.583 -14.820 1.00 78.88 85 THR A O 1
ATOM 670 N N . GLN A 1 86 ? 7.553 -1.362 -13.452 1.00 75.38 86 GLN A N 1
ATOM 671 C CA . GLN A 1 86 ? 6.287 -1.611 -14.147 1.00 75.38 86 GLN A CA 1
ATOM 672 C C . GLN A 1 86 ? 6.067 -0.683 -15.356 1.00 75.38 86 GLN A C 1
ATOM 674 O O . GLN A 1 86 ? 5.064 -0.806 -16.049 1.00 75.38 86 GLN A O 1
ATOM 679 N N . GLY A 1 87 ? 7.002 0.235 -15.634 1.00 66.06 87 GLY A N 1
ATOM 680 C CA . GLY A 1 87 ? 6.994 1.075 -16.832 1.00 66.06 87 GLY A CA 1
ATOM 681 C C . GLY A 1 87 ? 6.327 2.444 -16.678 1.00 66.06 87 GLY A C 1
ATOM 682 O O . GLY A 1 87 ? 6.241 3.168 -17.663 1.00 66.06 87 GLY A O 1
ATOM 683 N N . TRP A 1 88 ? 5.909 2.866 -15.481 1.00 67.19 88 TRP A N 1
ATOM 684 C CA . TRP A 1 88 ? 5.170 4.128 -15.298 1.00 67.19 88 TRP A CA 1
ATOM 685 C C . TRP A 1 88 ? 6.012 5.374 -15.628 1.00 67.19 88 TRP A C 1
ATOM 687 O O . TRP A 1 88 ? 5.526 6.306 -16.262 1.00 67.19 88 TRP A O 1
ATOM 697 N N . PHE A 1 89 ? 7.293 5.380 -15.242 1.00 62.81 89 PHE A N 1
ATOM 698 C CA . PHE A 1 89 ? 8.187 6.539 -15.414 1.00 62.81 89 PHE A CA 1
ATOM 699 C C . PHE A 1 89 ? 9.321 6.320 -16.423 1.00 62.81 89 PHE A C 1
ATOM 701 O O . PHE A 1 89 ? 9.97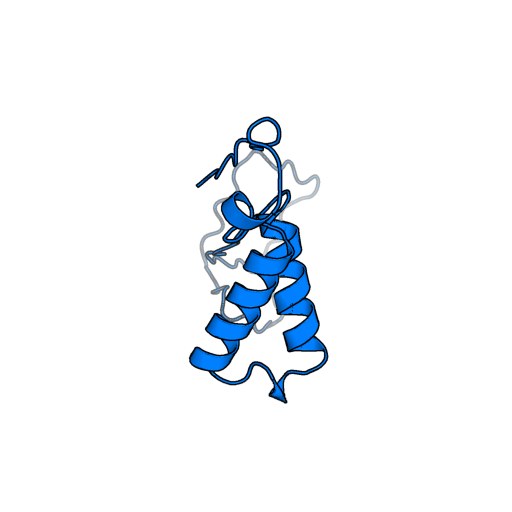3 7.279 -16.827 1.00 62.81 89 PHE A O 1
ATOM 708 N N . LEU A 1 90 ? 9.566 5.073 -16.840 1.00 59.66 90 LEU A N 1
ATOM 709 C CA . LEU A 1 90 ? 10.673 4.719 -17.737 1.00 59.66 90 LEU A CA 1
ATOM 710 C C . LEU A 1 90 ? 10.223 4.268 -19.128 1.00 59.66 90 LEU A C 1
ATOM 712 O O . LEU A 1 90 ? 11.077 4.105 -19.990 1.00 59.66 90 LEU A O 1
ATOM 716 N N . THR A 1 91 ? 8.922 4.132 -19.397 1.00 55.97 91 THR A N 1
ATOM 717 C CA . THR A 1 91 ? 8.392 3.817 -20.740 1.00 55.97 91 THR A CA 1
ATOM 718 C C . THR A 1 91 ? 8.997 4.655 -21.879 1.00 55.97 91 THR A C 1
ATOM 720 O O . THR A 1 91 ? 9.378 4.050 -22.880 1.00 55.97 91 THR A O 1
ATOM 723 N N . PRO A 1 92 ? 9.194 5.988 -21.761 1.00 55.22 92 PRO A N 1
ATOM 724 C CA . PRO A 1 92 ? 9.827 6.765 -22.833 1.00 55.22 92 PRO A CA 1
ATOM 725 C C . PRO A 1 92 ? 11.335 6.505 -23.011 1.00 55.22 92 PRO A C 1
ATOM 727 O O . PRO A 1 92 ? 11.895 6.932 -24.016 1.00 55.22 92 PRO A O 1
ATOM 730 N N . CYS A 1 93 ? 11.994 5.802 -22.083 1.00 54.44 93 CYS A N 1
ATOM 731 C CA . CYS A 1 93 ? 13.409 5.431 -22.186 1.00 54.44 93 CYS A CA 1
ATOM 732 C C . CYS A 1 93 ? 13.648 4.002 -22.699 1.00 54.44 93 CYS A C 1
ATOM 734 O O . CYS A 1 93 ? 14.804 3.689 -22.976 1.00 54.44 93 CYS A O 1
ATOM 736 N N . VAL A 1 94 ? 12.623 3.136 -22.813 1.00 55.22 94 VAL A N 1
ATOM 737 C CA . VAL A 1 94 ? 12.848 1.710 -23.140 1.00 55.22 94 VAL A CA 1
ATOM 738 C C . VAL A 1 94 ? 12.230 1.170 -24.431 1.00 55.22 94 VAL A C 1
ATOM 740 O O . VAL A 1 94 ? 12.924 0.366 -25.041 1.00 55.22 94 VAL A O 1
ATOM 743 N N . SER A 1 95 ? 11.053 1.577 -24.933 1.00 51.47 95 SER A N 1
ATOM 744 C CA . SER A 1 95 ? 10.537 0.960 -26.183 1.00 51.47 95 SER A CA 1
ATOM 745 C C . SER A 1 95 ? 9.482 1.774 -26.948 1.00 51.47 95 SER A C 1
ATOM 747 O O . SER A 1 95 ? 8.646 2.433 -26.344 1.00 51.47 95 SER A O 1
ATOM 749 N N . ASP A 1 96 ? 9.549 1.645 -28.280 1.00 50.06 96 ASP A N 1
ATOM 750 C CA . ASP A 1 96 ? 8.630 2.000 -29.383 1.00 50.06 96 ASP A CA 1
ATOM 751 C C . ASP A 1 96 ? 7.316 2.776 -29.061 1.00 50.06 96 ASP A C 1
ATOM 753 O O . ASP A 1 96 ? 6.472 2.289 -28.299 1.00 50.06 96 ASP A O 1
ATOM 757 N N . PRO A 1 97 ? 7.068 3.955 -29.683 1.00 53.22 97 PRO A N 1
ATOM 758 C CA . PRO A 1 97 ? 5.896 4.810 -29.429 1.00 53.22 97 PRO A CA 1
ATOM 759 C C . PRO A 1 97 ? 4.511 4.175 -29.662 1.00 53.22 97 PRO A C 1
ATOM 761 O O . PRO A 1 97 ? 3.514 4.794 -29.282 1.00 53.22 97 PRO A O 1
ATOM 764 N N . SER A 1 98 ? 4.414 2.979 -30.252 1.00 52.25 98 SER A N 1
ATOM 765 C CA . SER A 1 98 ? 3.145 2.277 -30.501 1.00 52.25 98 SER A CA 1
ATOM 766 C C . SER A 1 98 ? 2.565 1.525 -29.291 1.00 52.25 98 SER A C 1
ATOM 768 O O . SER A 1 98 ? 1.432 1.061 -29.366 1.00 52.25 98 SER A O 1
ATOM 770 N N . LEU A 1 99 ? 3.304 1.390 -28.180 1.00 48.66 99 LEU A N 1
ATOM 771 C CA . LEU A 1 99 ? 2.885 0.641 -26.978 1.00 48.66 99 LEU A CA 1
ATOM 772 C C . LEU A 1 99 ? 2.356 1.529 -25.838 1.00 48.66 99 LEU A C 1
ATOM 774 O O . LEU A 1 99 ? 2.345 1.115 -24.677 1.00 48.66 99 LEU A O 1
ATOM 778 N N . ARG A 1 100 ? 1.914 2.756 -26.140 1.00 51.81 100 ARG A N 1
ATOM 779 C CA . ARG A 1 100 ? 1.276 3.637 -25.150 1.00 51.81 100 ARG A CA 1
ATOM 780 C C . ARG A 1 100 ? -0.058 3.025 -24.711 1.00 51.81 100 ARG A C 1
ATOM 782 O O . ARG A 1 100 ? -1.078 3.232 -25.356 1.00 51.81 100 ARG A O 1
ATOM 789 N N . LEU A 1 101 ? -0.032 2.241 -23.634 1.00 49.09 101 LEU A N 1
ATOM 790 C CA . LEU A 1 101 ? -1.234 1.835 -22.914 1.00 49.09 101 LEU A CA 1
ATOM 791 C C . LEU A 1 101 ? -1.880 3.104 -22.348 1.00 49.09 101 LEU A C 1
ATOM 793 O O . LEU A 1 101 ? -1.282 3.772 -21.501 1.00 49.09 101 LEU A O 1
ATOM 797 N N . ASP A 1 102 ? -3.085 3.428 -22.810 1.00 44.94 102 ASP A N 1
ATOM 798 C CA . ASP A 1 102 ? -3.914 4.458 -22.195 1.00 44.94 102 ASP A CA 1
ATOM 799 C C . ASP A 1 102 ? -4.216 4.049 -20.748 1.00 44.94 102 ASP A C 1
ATOM 801 O O . ASP A 1 102 ? -4.931 3.084 -20.465 1.00 44.94 102 ASP A O 1
ATOM 805 N N . ILE A 1 103 ? -3.607 4.771 -19.811 1.00 44.91 103 ILE A N 1
ATOM 806 C CA . ILE A 1 103 ? -3.838 4.618 -18.380 1.00 44.91 103 ILE A CA 1
ATOM 807 C C . ILE A 1 103 ? -5.184 5.277 -18.071 1.00 44.91 103 ILE A C 1
ATOM 809 O O . ILE A 1 103 ? -5.291 6.499 -17.986 1.00 44.91 103 ILE A O 1
ATOM 813 N N . MET A 1 104 ? -6.222 4.461 -17.893 1.00 33.19 104 MET A N 1
ATOM 814 C CA . MET A 1 104 ? -7.483 4.914 -17.315 1.00 33.19 104 MET A CA 1
ATOM 815 C C . MET A 1 104 ? -7.321 4.990 -15.793 1.00 33.19 104 MET A C 1
ATOM 817 O O . MET A 1 104 ? -7.454 3.988 -15.094 1.00 33.19 104 MET A O 1
ATOM 821 N N . ILE A 1 105 ? -7.005 6.183 -15.286 1.00 37.94 105 ILE A N 1
ATOM 822 C CA . ILE A 1 105 ? -7.170 6.503 -13.865 1.00 37.94 105 ILE A CA 1
ATOM 823 C C . ILE A 1 105 ? -8.669 6.723 -13.652 1.00 37.94 105 ILE A C 1
ATOM 825 O O . ILE A 1 105 ? -9.202 7.754 -14.060 1.00 37.94 105 ILE A O 1
ATOM 829 N N . VAL A 1 106 ? -9.359 5.753 -13.055 1.00 31.91 106 VAL A N 1
ATOM 830 C CA . VAL A 1 106 ? -10.671 6.015 -12.452 1.00 31.91 106 VAL A CA 1
ATOM 831 C C . VAL A 1 106 ? -10.380 6.598 -11.071 1.00 31.91 106 VAL A C 1
ATOM 833 O O . VAL A 1 106 ? -9.869 5.885 -10.209 1.00 31.91 106 VAL A O 1
ATOM 836 N N . VAL A 1 107 ? -10.599 7.907 -10.921 1.00 42.06 107 VAL A N 1
ATOM 837 C CA . VAL A 1 107 ? -10.634 8.599 -9.619 1.00 42.06 107 VAL A CA 1
ATOM 838 C C . VAL A 1 107 ? -11.977 8.334 -8.959 1.00 42.06 107 VAL A C 1
ATOM 840 O O . VAL A 1 107 ? -12.990 8.382 -9.695 1.00 42.06 107 VAL A O 1
#

Mean predicted aligned error: 14.28 Å

InterPro domains:
  IPR000756 Diacylglycerol kinase, accessory domain [PF00609] (41-95)
  IPR016064 NAD kinase/diacylglycerol kinase-like domain superfamily [SSF111331] (26-83)
  IPR037607 Diacylglycerol kinase [PTHR11255] (38-86)

Radius of gyration: 22.32 Å; Cα contacts (8 Å, |Δi|>4): 64; chains: 1; bounding box: 52×22×55 Å

Nearest PDB structures (foldseek):
  6l7p-assembly1_M  TM=3.106E-01  e=8.338E+00  Thermosynechococcus vestitus BP-1

Foldseek 3Di:
DAPDDPDDDDPQKDWDPDDPPPPPDPDPDDDPPDDTDIDGDDPDDDDDDLVVVLVVVLVVCCVVPVVQVVDPVSSVVSSVVSCVVSPNPCVVVPDDPVPPDPDPDPD

Secondary structure (DSSP, 8-state):
-BTT------TT-EEES-----TTS--SSPPPS-B-EEE---------HHHHHHHHHHHHHHHH-GGGSSSHHHHHHHHHHHHHHTTTTTHHHHS-GGG--------

Sequence (107 aa):
MPGGEVIDPPHSLKATEECHFDQTLEIDGGIPDKVNCYEGVFYNYFSIGMDAQVAYGFHHLRNEKPYLAQGPISNKIIYSSYSCTQGWFLTPCVSDPSLRLDIMIVV

Solvent-accessible surface area (backbone atoms only — not comparable to full-atom values): 7111 Å² total; per-residue (Å²): 94,81,47,85,72,93,72,86,67,59,92,60,42,42,84,40,95,74,73,84,76,68,87,82,70,85,68,93,67,84,81,65,99,46,64,60,36,70,47,65,74,80,90,77,84,87,68,66,70,70,61,31,52,35,52,50,53,49,53,50,47,35,70,78,41,42,86,68,49,76,44,74,66,45,40,52,53,54,46,5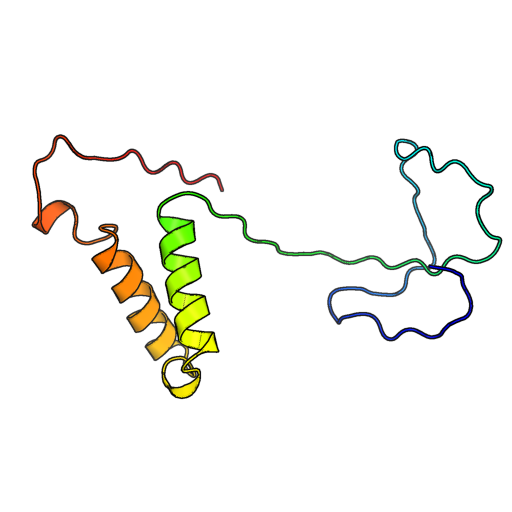0,50,42,37,38,75,73,36,75,77,39,41,94,79,73,65,68,88,88,71,74,73,82,79,80,80,82,127

pLDDT: mean 73.27, std 17.55, range [31.91, 96.88]